Protein AF-A0A5N8YX30-F1 (afdb_monomer_lite)

Secondary structure (DSSP, 8-state):
-HHHHHHHHHHHHHHHHHHH-HHHHHHHHHHHHHSTT-TT--S---HHHHHHHT-S--SS--HHHHHHHHHHHHHHHHHHHHHHHHHHHHHH-

Foldseek 3Di:
DVVVVVVVVVLVVVLVCLQPPVLVVLLVVLCAQCPPPHPNNDPDRDPQSCVSVVNDPDPDHDPVVVVSSVVSNVVSCCSPVVVVVVVVVVVPD

Structure (mmCIF, N/CA/C/O backbone):
data_AF-A0A5N8YX30-F1
#
_entry.id   AF-A0A5N8YX30-F1
#
loop_
_atom_site.group_PDB
_atom_site.id
_atom_site.type_symbol
_atom_site.label_atom_id
_atom_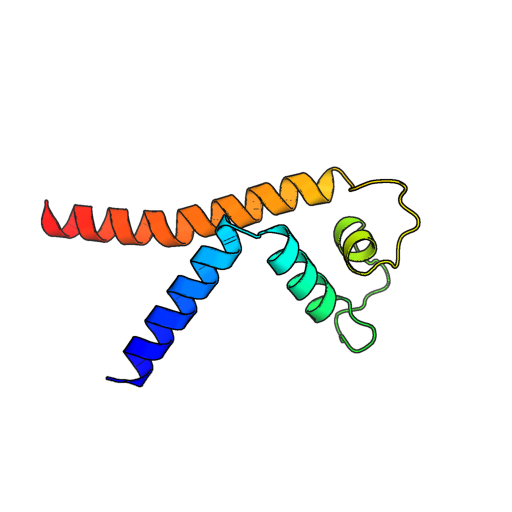site.label_alt_id
_atom_site.label_comp_id
_atom_site.label_asym_id
_atom_site.label_entity_id
_atom_site.label_seq_id
_atom_site.pdbx_PDB_ins_code
_atom_site.Cartn_x
_atom_site.Cartn_y
_atom_site.Cartn_z
_atom_site.occupancy
_atom_site.B_iso_or_equiv
_atom_site.auth_seq_id
_atom_site.auth_comp_id
_atom_site.auth_asym_id
_atom_site.auth_atom_id
_atom_site.pdbx_PDB_model_num
ATOM 1 N N . MET A 1 1 ? 4.061 -7.492 26.204 1.00 75.25 1 MET A N 1
ATOM 2 C CA . MET A 1 1 ? 3.261 -6.251 26.099 1.00 75.25 1 MET A CA 1
ATOM 3 C C . MET A 1 1 ? 3.862 -5.225 25.136 1.00 75.25 1 MET A C 1
ATOM 5 O O . MET A 1 1 ? 3.185 -4.886 24.178 1.00 75.25 1 MET A O 1
ATOM 9 N N . LEU A 1 2 ? 5.131 -4.809 25.278 1.00 87.75 2 LEU A N 1
ATOM 10 C CA . LEU A 1 2 ? 5.773 -3.829 24.371 1.00 87.75 2 LEU A CA 1
ATOM 11 C C . LEU A 1 2 ? 5.736 -4.222 22.877 1.00 87.75 2 LEU A C 1
ATOM 13 O O . LEU A 1 2 ? 5.448 -3.396 22.022 1.00 87.75 2 LEU A O 1
ATOM 17 N N . ARG A 1 3 ? 5.961 -5.506 22.563 1.00 89.19 3 ARG A N 1
ATOM 18 C CA . ARG A 1 3 ? 5.908 -6.033 21.185 1.00 89.19 3 ARG A CA 1
ATOM 19 C C . ARG A 1 3 ? 4.541 -5.832 20.519 1.00 89.19 3 ARG A C 1
ATOM 21 O O . ARG A 1 3 ? 4.487 -5.537 19.334 1.00 89.19 3 ARG A O 1
ATOM 28 N N . LEU A 1 4 ? 3.457 -5.957 21.291 1.00 86.38 4 LEU A N 1
ATOM 29 C CA . LEU A 1 4 ? 2.091 -5.766 20.802 1.00 86.38 4 LEU A CA 1
ATOM 30 C C . LEU A 1 4 ? 1.815 -4.281 20.527 1.00 86.38 4 LEU A C 1
ATOM 32 O O . LEU A 1 4 ? 1.262 -3.942 19.491 1.00 86.38 4 LEU A O 1
ATOM 36 N N . ALA A 1 5 ? 2.275 -3.393 21.415 1.00 85.06 5 ALA A N 1
ATOM 37 C CA . ALA A 1 5 ? 2.165 -1.949 21.213 1.00 85.06 5 ALA A CA 1
ATOM 38 C C . ALA A 1 5 ? 2.938 -1.485 19.966 1.00 85.06 5 ALA A C 1
ATOM 40 O O . ALA A 1 5 ? 2.399 -0.737 19.156 1.00 85.06 5 ALA A O 1
ATOM 41 N N . ILE A 1 6 ? 4.165 -1.984 19.766 1.00 90.31 6 ILE A N 1
ATOM 42 C CA . ILE A 1 6 ? 4.970 -1.698 18.567 1.00 90.31 6 ILE A CA 1
ATOM 43 C C . ILE A 1 6 ? 4.248 -2.178 17.303 1.00 90.31 6 ILE A C 1
ATOM 45 O O . ILE A 1 6 ? 4.191 -1.445 16.319 1.00 90.31 6 ILE A O 1
ATOM 49 N N . LEU A 1 7 ? 3.660 -3.378 17.339 1.00 86.81 7 LEU A N 1
ATOM 50 C CA . LEU A 1 7 ? 2.882 -3.908 16.222 1.00 86.81 7 LEU A CA 1
ATOM 51 C C . LEU A 1 7 ? 1.675 -3.011 15.903 1.00 86.81 7 LEU A C 1
ATOM 53 O O . LEU A 1 7 ? 1.480 -2.655 14.745 1.00 86.81 7 LEU A O 1
ATOM 57 N N . CYS A 1 8 ? 0.910 -2.580 16.911 1.00 86.69 8 CYS A N 1
ATOM 58 C CA . CYS A 1 8 ? -0.225 -1.675 16.707 1.00 86.69 8 CYS A CA 1
ATOM 59 C C . CYS A 1 8 ? 0.203 -0.335 16.096 1.00 86.69 8 CYS A C 1
ATOM 61 O O . CYS A 1 8 ? -0.463 0.164 15.186 1.00 86.69 8 CYS A O 1
ATOM 63 N N . VAL A 1 9 ? 1.323 0.233 16.553 1.00 88.69 9 VAL A N 1
ATOM 64 C CA . VAL A 1 9 ? 1.877 1.472 15.986 1.00 88.69 9 VAL A CA 1
ATOM 65 C C . VAL A 1 9 ? 2.287 1.257 14.531 1.00 88.69 9 VAL A C 1
ATOM 67 O O . VAL A 1 9 ? 1.908 2.054 13.678 1.00 88.69 9 VAL A O 1
ATOM 70 N N . LEU A 1 10 ? 2.988 0.164 14.221 1.00 88.25 10 LEU A N 1
ATOM 71 C CA . LEU A 1 10 ? 3.384 -0.169 12.849 1.00 88.25 10 LEU A CA 1
ATOM 72 C C . LEU A 1 10 ? 2.176 -0.326 11.921 1.00 88.25 10 LEU A C 1
ATOM 74 O O . LEU A 1 10 ? 2.178 0.235 10.829 1.00 88.25 10 LEU A O 1
ATOM 78 N N . VAL A 1 11 ? 1.134 -1.036 12.359 1.00 87.12 11 VAL A N 1
ATOM 79 C CA . VAL A 1 11 ? -0.099 -1.212 11.577 1.00 87.12 11 VAL A CA 1
ATOM 80 C C . VAL A 1 11 ? -0.808 0.126 11.373 1.00 87.12 11 VAL A C 1
ATOM 82 O O . VAL A 1 11 ? -1.214 0.439 10.259 1.00 87.12 11 VAL A O 1
ATOM 85 N N . SER A 1 12 ? -0.895 0.958 12.412 1.00 87.12 12 SER A N 1
ATOM 86 C CA . SER A 1 12 ? -1.519 2.285 12.319 1.00 87.12 12 SER A CA 1
ATOM 87 C C . SER A 1 12 ? -0.778 3.190 11.336 1.00 87.12 12 SER A C 1
ATOM 89 O O . SER A 1 12 ? -1.396 3.850 10.499 1.00 87.12 12 SER A O 1
ATOM 91 N N . VAL A 1 13 ? 0.555 3.180 11.396 1.00 88.50 13 VAL A N 1
ATOM 92 C CA . VAL A 1 13 ? 1.416 3.905 10.458 1.00 88.50 13 VAL A CA 1
ATOM 93 C C . VAL A 1 13 ? 1.218 3.375 9.039 1.00 88.50 13 VAL A C 1
ATOM 95 O O . VAL A 1 13 ? 1.040 4.169 8.118 1.00 88.50 13 VAL A O 1
ATOM 98 N N . LEU A 1 14 ? 1.178 2.055 8.850 1.00 86.94 14 LEU A N 1
ATOM 99 C CA . LEU A 1 14 ? 0.937 1.445 7.543 1.00 86.94 14 LEU A CA 1
ATOM 100 C C . LEU A 1 14 ? -0.411 1.887 6.954 1.00 86.94 14 LEU A C 1
ATOM 102 O O . LEU A 1 14 ? -0.450 2.352 5.815 1.00 86.94 14 LEU A O 1
ATOM 106 N N . CYS A 1 15 ? -1.494 1.823 7.732 1.00 87.38 15 CYS A N 1
ATOM 107 C CA . CYS A 1 15 ? -2.818 2.294 7.316 1.00 87.38 15 CYS A CA 1
ATOM 108 C C . CYS A 1 15 ? -2.805 3.778 6.932 1.00 87.38 15 CYS A C 1
ATOM 110 O O . CYS A 1 15 ? -3.356 4.163 5.900 1.00 87.38 15 CYS A O 1
ATOM 112 N N . PHE A 1 16 ? -2.132 4.612 7.728 1.00 88.62 16 PHE A N 1
ATOM 113 C CA . PHE A 1 16 ? -1.979 6.033 7.430 1.00 88.62 16 PHE A CA 1
ATOM 114 C C . PHE A 1 16 ? -1.268 6.259 6.087 1.00 88.62 16 PHE A C 1
ATOM 116 O O . PHE A 1 16 ? -1.740 7.040 5.258 1.00 88.62 16 PHE A O 1
ATOM 123 N N . TYR A 1 17 ? -0.174 5.538 5.827 1.00 85.81 17 TYR A N 1
ATOM 124 C CA . TYR A 1 17 ? 0.550 5.632 4.558 1.00 85.81 17 TYR A CA 1
ATOM 125 C C . TYR A 1 17 ? -0.290 5.172 3.360 1.00 85.81 17 TYR A C 1
ATOM 127 O O . TYR A 1 17 ? -0.250 5.834 2.318 1.00 85.81 17 TYR A O 1
ATOM 135 N N . LEU A 1 18 ? -1.082 4.103 3.509 1.00 86.69 18 LEU A N 1
ATOM 136 C CA . LEU A 1 18 ? -1.989 3.608 2.464 1.00 86.69 18 LEU A CA 1
ATOM 137 C C . LEU A 1 18 ? -3.034 4.660 2.058 1.00 86.69 18 LEU A C 1
ATOM 139 O O . LEU A 1 18 ? -3.298 4.836 0.870 1.00 86.69 18 LEU A O 1
ATOM 143 N N . ILE A 1 19 ? -3.583 5.405 3.021 1.00 86.69 19 ILE A N 1
ATOM 144 C CA . ILE A 1 19 ? -4.646 6.394 2.772 1.00 86.69 19 ILE A CA 1
ATOM 145 C C . ILE A 1 19 ? -4.082 7.722 2.242 1.00 86.69 19 ILE A C 1
ATOM 147 O O . ILE A 1 19 ? -4.615 8.309 1.288 1.00 86.69 19 ILE A O 1
ATOM 151 N N . VAL A 1 20 ? -3.015 8.222 2.874 1.00 88.06 20 VAL A N 1
ATOM 152 C CA . VAL A 1 20 ? -2.499 9.580 2.634 1.00 88.06 20 VAL A CA 1
ATOM 153 C C . VAL A 1 20 ? -1.533 9.618 1.456 1.00 88.06 20 VAL A C 1
ATOM 155 O O . VAL A 1 20 ? -1.520 10.598 0.709 1.00 88.06 20 VAL A O 1
ATOM 158 N N . ARG A 1 21 ? -0.723 8.571 1.259 1.00 88.62 21 ARG A N 1
ATOM 159 C CA . ARG A 1 21 ? 0.314 8.541 0.215 1.00 88.62 21 ARG A CA 1
ATOM 160 C C . ARG A 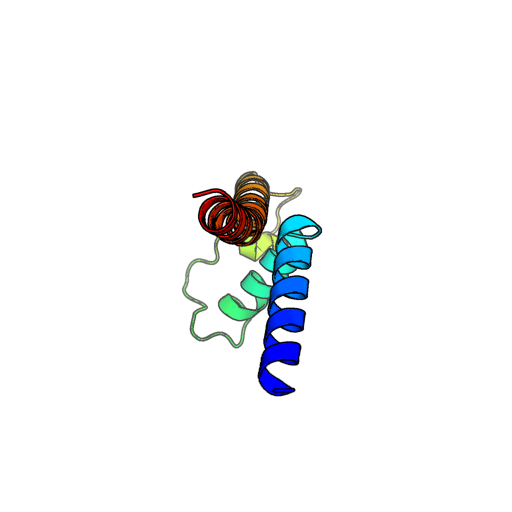1 21 ? 0.335 7.214 -0.558 1.00 88.62 21 ARG A C 1
ATOM 162 O O . ARG A 1 21 ? 1.397 6.592 -0.653 1.00 88.62 21 ARG A O 1
ATOM 169 N N . PRO A 1 22 ? -0.773 6.825 -1.221 1.00 86.81 22 PRO A N 1
ATOM 170 C CA . PRO A 1 22 ? -0.849 5.570 -1.977 1.00 86.81 22 PRO A CA 1
ATOM 171 C C . PRO A 1 22 ? 0.229 5.482 -3.068 1.00 86.81 22 PRO A C 1
ATOM 173 O O . PRO A 1 22 ? 0.825 4.430 -3.279 1.00 86.81 22 PRO A O 1
ATOM 176 N N . ARG A 1 23 ? 0.584 6.612 -3.698 1.00 86.50 23 ARG A N 1
ATOM 177 C CA . ARG A 1 23 ? 1.671 6.677 -4.689 1.00 86.50 23 ARG A CA 1
ATOM 178 C C . ARG A 1 23 ? 3.032 6.254 -4.126 1.00 86.50 23 ARG A C 1
ATOM 180 O O . ARG A 1 23 ? 3.809 5.626 -4.837 1.00 86.50 23 ARG A O 1
ATOM 187 N N . GLN A 1 24 ? 3.345 6.604 -2.877 1.00 86.44 24 GLN A N 1
ATOM 188 C CA . GLN A 1 24 ? 4.616 6.214 -2.257 1.00 86.44 24 GLN A CA 1
ATOM 189 C C . GLN A 1 24 ? 4.629 4.726 -1.920 1.00 86.44 24 GLN A C 1
ATOM 191 O O . GLN A 1 24 ? 5.631 4.068 -2.181 1.00 86.44 24 GLN A O 1
ATOM 196 N N . VAL A 1 25 ? 3.510 4.197 -1.419 1.00 86.88 25 VAL A N 1
ATOM 197 C CA . VAL A 1 25 ? 3.345 2.757 -1.185 1.00 86.88 25 VAL A CA 1
ATOM 198 C C . VAL A 1 25 ? 3.562 1.996 -2.490 1.00 86.88 25 VAL A C 1
ATOM 200 O O . VAL A 1 25 ? 4.406 1.109 -2.541 1.00 86.88 25 VAL A O 1
ATOM 203 N N . LEU A 1 26 ? 2.894 2.406 -3.570 1.00 87.06 26 LEU A N 1
ATOM 204 C CA . LEU A 1 26 ? 3.066 1.795 -4.889 1.00 87.06 26 LEU A CA 1
ATOM 205 C C . LEU A 1 26 ? 4.499 1.903 -5.408 1.00 87.06 26 LEU A C 1
ATOM 207 O O . LEU A 1 26 ? 4.986 0.960 -6.017 1.00 87.06 26 LEU A O 1
ATOM 211 N N . LYS A 1 27 ? 5.199 3.013 -5.148 1.00 86.75 27 LYS A N 1
ATOM 212 C CA . LYS A 1 27 ? 6.608 3.167 -5.533 1.00 86.75 27 LYS A CA 1
ATOM 213 C C . LYS A 1 27 ? 7.514 2.202 -4.770 1.00 86.75 27 LYS A C 1
ATOM 215 O O . LYS A 1 27 ? 8.399 1.610 -5.376 1.00 86.75 27 LYS A O 1
ATOM 220 N N . ILE A 1 28 ? 7.292 2.030 -3.465 1.00 86.31 28 ILE A N 1
ATOM 221 C CA . ILE A 1 28 ? 8.035 1.061 -2.646 1.00 86.31 28 ILE A CA 1
ATOM 222 C C . ILE A 1 28 ? 7.753 -0.353 -3.146 1.00 86.31 28 ILE A C 1
ATOM 224 O O . ILE A 1 28 ? 8.688 -1.110 -3.375 1.00 86.31 28 ILE A O 1
ATOM 228 N N . VAL A 1 29 ? 6.483 -0.689 -3.376 1.00 85.75 29 VAL A N 1
ATOM 229 C CA . VAL A 1 29 ? 6.073 -1.991 -3.917 1.00 85.75 29 VAL A CA 1
ATOM 230 C C . VAL A 1 29 ? 6.717 -2.237 -5.281 1.00 85.75 29 VAL A C 1
ATOM 232 O O . VAL A 1 29 ? 7.286 -3.303 -5.497 1.00 85.75 29 VAL A O 1
ATOM 235 N N . ALA A 1 30 ? 6.698 -1.243 -6.171 1.00 86.06 30 ALA A N 1
ATOM 236 C CA . ALA A 1 30 ? 7.334 -1.330 -7.479 1.00 86.06 30 ALA A CA 1
ATOM 237 C C . ALA A 1 30 ? 8.842 -1.581 -7.346 1.00 86.06 30 ALA A C 1
ATOM 239 O O . ALA A 1 30 ? 9.376 -2.478 -7.986 1.00 86.06 30 ALA A O 1
ATOM 240 N N . LEU A 1 31 ? 9.520 -0.847 -6.463 1.00 84.38 31 LEU A N 1
ATOM 241 C CA . LEU A 1 31 ? 10.954 -0.996 -6.236 1.00 84.38 31 LEU A CA 1
ATOM 242 C C . LEU A 1 31 ? 11.303 -2.357 -5.614 1.00 84.38 31 LEU A C 1
ATOM 244 O O . LEU A 1 31 ? 12.267 -2.991 -6.024 1.00 84.38 31 LEU A O 1
ATOM 248 N N . VAL A 1 32 ? 10.517 -2.851 -4.661 1.00 83.81 32 VAL A N 1
ATOM 249 C CA . VAL A 1 32 ? 10.766 -4.159 -4.036 1.00 83.81 32 VAL A CA 1
ATOM 250 C C . VAL A 1 32 ? 10.525 -5.298 -5.027 1.00 83.81 32 VAL A C 1
ATOM 252 O O . VAL A 1 32 ? 11.344 -6.209 -5.108 1.00 83.81 32 VAL A O 1
ATOM 255 N N . LEU A 1 33 ? 9.436 -5.244 -5.798 1.00 82.44 33 LEU A N 1
ATOM 256 C CA . LEU A 1 33 ? 9.043 -6.329 -6.701 1.00 82.44 33 LEU A CA 1
ATOM 257 C C . LEU A 1 33 ? 9.777 -6.307 -8.042 1.00 82.44 33 LEU A C 1
ATOM 259 O O . LEU A 1 33 ? 10.025 -7.371 -8.601 1.00 82.44 33 LEU A O 1
ATOM 263 N N . TYR A 1 34 ?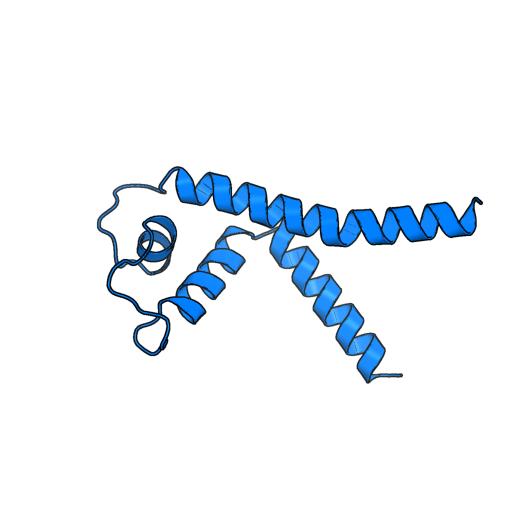 10.142 -5.134 -8.554 1.00 79.44 34 TYR A N 1
ATOM 264 C CA . TYR A 1 34 ? 10.679 -4.978 -9.909 1.00 79.44 34 TYR A CA 1
ATOM 265 C C . TYR A 1 34 ? 12.037 -4.268 -9.956 1.00 79.44 34 TYR A C 1
ATOM 267 O O . TYR A 1 34 ? 12.498 -3.920 -11.041 1.00 79.44 34 TYR A O 1
ATOM 275 N N . SER A 1 35 ? 12.716 -4.060 -8.818 1.00 74.62 35 SER A N 1
ATOM 276 C CA . SER A 1 35 ? 14.120 -3.620 -8.859 1.00 74.62 35 SER A CA 1
ATOM 277 C C . SER A 1 35 ? 14.996 -4.625 -9.599 1.00 74.62 35 SER A C 1
ATOM 279 O O . SER A 1 35 ? 14.693 -5.814 -9.696 1.00 74.62 35 SER A O 1
ATOM 281 N N . SER A 1 36 ? 16.147 -4.144 -10.062 1.00 66.38 36 SER A N 1
ATOM 282 C CA . SER A 1 36 ? 17.167 -4.942 -10.742 1.00 66.38 36 SER A CA 1
ATOM 283 C C . SER A 1 36 ? 17.660 -6.160 -9.954 1.00 66.38 36 SER A C 1
ATOM 285 O O . SER A 1 36 ? 18.192 -7.083 -10.560 1.00 66.38 36 SER A O 1
ATOM 287 N N . VAL A 1 37 ? 17.471 -6.169 -8.631 1.00 69.31 37 VAL A N 1
ATOM 288 C CA . VAL A 1 37 ? 17.894 -7.240 -7.714 1.00 69.31 37 VAL A CA 1
ATOM 289 C C . VAL A 1 37 ? 16.734 -8.193 -7.374 1.00 69.31 37 VAL A C 1
ATOM 291 O O . VAL A 1 37 ? 16.942 -9.223 -6.737 1.00 69.31 37 VAL A O 1
ATOM 294 N N . SER A 1 38 ? 15.503 -7.878 -7.787 1.00 67.56 38 SER A N 1
ATOM 295 C CA . SER A 1 38 ? 14.331 -8.689 -7.466 1.00 67.56 38 SER A CA 1
ATOM 296 C C . SER A 1 38 ? 14.279 -9.976 -8.304 1.00 67.56 38 SER A C 1
ATOM 298 O O . SER A 1 38 ? 14.309 -9.900 -9.534 1.00 67.56 38 SER A O 1
ATOM 300 N N . PRO A 1 39 ? 14.075 -11.154 -7.680 1.00 67.00 39 PRO A N 1
ATOM 301 C CA . PRO A 1 39 ? 13.837 -12.402 -8.406 1.00 67.00 39 PRO A CA 1
ATOM 302 C C . PRO A 1 39 ? 12.485 -12.423 -9.140 1.00 67.00 39 PRO A C 1
ATOM 304 O O . PRO A 1 39 ? 12.235 -13.319 -9.938 1.00 67.00 39 PRO A O 1
ATOM 307 N N . TRP A 1 40 ? 11.617 -11.438 -8.884 1.00 66.94 40 TRP A N 1
ATOM 308 C CA . TRP A 1 40 ? 10.320 -11.262 -9.546 1.00 66.94 40 TRP A CA 1
ATOM 309 C C . TRP A 1 40 ? 10.402 -10.368 -10.786 1.00 66.94 40 TRP A C 1
ATOM 311 O O . TRP A 1 40 ? 9.377 -10.088 -11.413 1.00 66.94 40 TRP A O 1
ATOM 321 N N . ARG A 1 41 ? 11.609 -9.929 -11.168 1.00 66.00 41 ARG A N 1
ATOM 322 C CA . ARG A 1 41 ? 11.845 -9.239 -12.434 1.00 66.00 41 ARG A CA 1
ATOM 323 C C . ARG A 1 41 ? 11.716 -10.240 -13.589 1.00 66.00 41 ARG A C 1
ATOM 325 O O . ARG A 1 41 ? 12.700 -10.790 -14.070 1.00 66.00 41 ARG A O 1
ATOM 332 N N . GLY A 1 42 ? 10.474 -10.516 -13.979 1.00 64.38 42 GLY A N 1
ATOM 333 C CA . GLY A 1 42 ? 10.149 -11.226 -15.215 1.00 64.38 42 GLY A CA 1
ATOM 334 C C . GLY A 1 42 ? 10.328 -10.338 -16.453 1.00 64.38 42 GLY A C 1
ATOM 335 O O . GLY A 1 42 ? 10.685 -9.167 -16.343 1.00 64.38 42 GLY A O 1
ATOM 336 N N . GLU A 1 43 ? 10.034 -10.885 -17.635 1.00 62.94 43 GLU A N 1
ATOM 337 C CA . GLU A 1 43 ? 10.199 -10.192 -18.928 1.00 62.94 43 GLU A CA 1
ATOM 338 C C . GLU A 1 43 ? 9.257 -8.990 -19.128 1.00 62.94 43 GLU A C 1
ATOM 340 O O . GLU A 1 43 ? 9.529 -8.131 -19.963 1.00 62.94 43 GLU A O 1
ATOM 345 N N . SER A 1 44 ? 8.165 -8.886 -18.363 1.00 71.62 44 SER A N 1
ATOM 346 C CA . SER A 1 44 ? 7.159 -7.832 -18.536 1.00 71.62 44 SER A CA 1
ATOM 347 C C . SER A 1 44 ? 6.937 -7.031 -17.253 1.00 71.62 44 SER A C 1
ATOM 349 O O . SER A 1 44 ? 6.160 -7.428 -16.379 1.00 71.62 44 SER A O 1
ATOM 351 N N . ILE A 1 45 ? 7.586 -5.872 -17.149 1.00 79.38 45 ILE A N 1
ATOM 352 C CA . ILE A 1 45 ? 7.313 -4.903 -16.083 1.00 79.38 45 ILE A CA 1
ATOM 353 C C . ILE A 1 45 ? 5.991 -4.193 -16.411 1.00 79.38 45 ILE A C 1
ATOM 355 O O . ILE A 1 45 ? 5.841 -3.654 -17.511 1.00 79.38 45 ILE A O 1
ATOM 359 N N . PRO A 1 46 ? 5.008 -4.164 -15.494 1.00 83.19 46 PRO A N 1
ATOM 360 C CA . PRO A 1 46 ? 3.748 -3.492 -15.767 1.00 83.19 46 PRO A CA 1
ATOM 361 C C . PRO A 1 46 ? 3.953 -1.975 -15.886 1.00 83.19 46 PRO A C 1
ATOM 363 O O . PRO A 1 46 ? 4.760 -1.382 -15.169 1.00 83.19 46 PRO A O 1
ATOM 366 N N . THR A 1 47 ? 3.177 -1.325 -16.758 1.00 84.88 47 THR A N 1
ATOM 367 C CA . THR A 1 47 ? 3.350 0.096 -17.131 1.00 84.88 47 THR A CA 1
ATOM 368 C C . THR A 1 47 ? 3.364 1.057 -15.942 1.00 84.88 47 THR A C 1
ATOM 370 O O . THR A 1 47 ? 4.144 2.004 -15.917 1.00 84.88 47 THR A O 1
ATOM 373 N N . TRP A 1 48 ? 2.545 0.802 -14.919 1.00 86.31 48 TRP A N 1
ATOM 374 C CA . TRP A 1 48 ? 2.519 1.611 -13.698 1.00 86.31 48 TRP A CA 1
ATOM 375 C C . TRP A 1 48 ? 3.809 1.476 -12.873 1.00 86.31 48 TRP A C 1
ATOM 377 O O . TRP A 1 48 ? 4.254 2.459 -12.283 1.00 86.31 48 TRP A O 1
ATOM 387 N N . ALA A 1 49 ? 4.420 0.287 -12.834 1.00 84.12 49 ALA A N 1
ATOM 388 C CA . ALA A 1 49 ? 5.660 0.044 -12.102 1.00 84.12 49 ALA A CA 1
ATOM 389 C C . ALA A 1 49 ? 6.850 0.641 -12.859 1.00 84.12 49 ALA A C 1
ATOM 391 O O . ALA A 1 49 ? 7.642 1.361 -12.254 1.00 84.12 49 ALA A O 1
ATOM 392 N N . GLY A 1 50 ? 6.904 0.443 -14.182 1.00 84.62 50 GLY A N 1
ATOM 393 C CA . GLY A 1 50 ? 7.903 1.071 -15.053 1.00 84.62 50 GLY A CA 1
ATOM 394 C C . GLY A 1 50 ? 7.888 2.598 -14.935 1.00 84.62 50 GLY A C 1
ATOM 395 O O . GLY A 1 50 ? 8.937 3.210 -14.740 1.00 84.62 50 GLY A O 1
ATOM 396 N N . TYR A 1 51 ? 6.697 3.208 -14.904 1.00 85.19 51 TYR A N 1
ATOM 397 C CA . TYR A 1 51 ? 6.540 4.652 -14.694 1.00 85.19 51 TYR A CA 1
ATOM 398 C C . TYR A 1 51 ? 7.062 5.131 -13.333 1.00 85.19 51 TYR A C 1
ATOM 400 O O . TYR A 1 51 ? 7.677 6.190 -13.230 1.00 85.19 51 TYR A O 1
ATOM 408 N N . LEU A 1 52 ? 6.826 4.370 -12.261 1.00 85.25 52 LEU A N 1
ATOM 409 C CA . LEU A 1 52 ? 7.248 4.754 -10.908 1.00 85.25 52 LEU A CA 1
ATOM 410 C C . LEU A 1 52 ? 8.748 4.560 -10.652 1.00 85.25 52 LEU A C 1
ATOM 412 O O . LEU A 1 52 ? 9.305 5.257 -9.794 1.00 85.25 52 LEU A O 1
ATOM 416 N N . ILE A 1 53 ? 9.372 3.617 -11.360 1.00 84.00 53 ILE A N 1
ATOM 417 C CA . ILE A 1 53 ? 10.806 3.305 -11.272 1.00 84.00 53 ILE A CA 1
ATOM 418 C C . ILE A 1 53 ? 11.617 4.139 -12.284 1.00 84.00 53 ILE A C 1
ATOM 420 O O . ILE A 1 53 ? 12.821 4.296 -12.111 1.00 84.00 53 ILE A O 1
ATOM 424 N N . GLY A 1 54 ? 10.956 4.763 -13.266 1.00 78.81 54 GLY A N 1
ATOM 425 C CA . GLY A 1 54 ? 11.594 5.606 -14.282 1.00 78.81 54 GLY A CA 1
ATOM 426 C C . GLY A 1 54 ? 12.163 4.817 -15.463 1.00 78.81 54 GLY A C 1
ATOM 427 O O . GLY A 1 54 ? 13.076 5.292 -16.124 1.00 78.81 54 GLY A O 1
ATOM 428 N N . GLU A 1 55 ? 11.646 3.611 -15.704 1.00 74.25 55 GLU A N 1
ATOM 429 C CA . GLU A 1 55 ? 12.085 2.697 -16.771 1.00 74.25 55 GLU A CA 1
ATOM 430 C C . GLU A 1 55 ? 11.188 2.793 -18.024 1.00 74.25 55 GLU A C 1
ATOM 432 O O . GLU A 1 55 ? 11.452 2.147 -19.030 1.00 74.25 55 GLU A O 1
ATOM 437 N N . SER A 1 56 ? 10.118 3.600 -17.977 1.00 76.00 56 SER A N 1
ATOM 438 C CA . SER A 1 56 ? 9.213 3.843 -19.110 1.00 76.00 56 SER A CA 1
ATOM 439 C C . SER A 1 56 ? 9.260 5.297 -19.589 1.00 76.00 56 SER A C 1
ATOM 441 O O . SER A 1 56 ? 9.066 6.200 -18.772 1.00 76.00 56 SER A O 1
ATOM 443 N N . ASP A 1 57 ? 9.351 5.511 -20.902 1.00 70.06 57 ASP A N 1
ATOM 444 C CA . ASP A 1 57 ? 9.331 6.830 -21.567 1.00 70.06 57 ASP A CA 1
ATOM 445 C C . ASP A 1 57 ? 7.915 7.428 -21.701 1.00 70.06 57 ASP A C 1
ATOM 447 O O . ASP A 1 57 ? 7.509 7.927 -22.749 1.00 70.06 57 ASP A O 1
ATOM 451 N N . LEU A 1 58 ? 7.104 7.339 -20.646 1.00 75.62 58 LEU A N 1
ATOM 452 C CA . LEU A 1 58 ? 5.752 7.895 -20.660 1.00 75.62 58 LEU A CA 1
ATOM 453 C C . LEU A 1 58 ? 5.786 9.395 -20.340 1.00 75.62 58 LEU A C 1
ATOM 455 O O . LEU A 1 58 ? 6.285 9.803 -19.293 1.00 75.62 58 LEU A O 1
ATOM 459 N N . GLU A 1 59 ? 5.152 10.205 -21.190 1.00 73.62 59 GLU A N 1
ATOM 460 C CA . GLU A 1 59 ? 5.016 11.661 -21.006 1.00 73.62 59 GLU A CA 1
ATOM 461 C C . GLU A 1 59 ? 4.139 12.051 -19.795 1.00 73.62 59 GLU A C 1
ATOM 463 O O . GLU A 1 59 ? 4.169 13.192 -19.336 1.00 73.62 59 GLU A O 1
ATOM 468 N N . GLY A 1 60 ? 3.373 11.110 -19.227 1.00 79.12 60 GLY A N 1
ATOM 469 C CA . GLY A 1 60 ? 2.472 11.354 -18.098 1.00 79.12 60 GLY A CA 1
ATOM 470 C C . GLY A 1 60 ? 2.089 10.088 -17.321 1.00 79.12 60 GLY A C 1
ATOM 471 O O . GLY A 1 60 ? 2.428 8.976 -17.731 1.00 79.12 60 GLY A O 1
ATOM 472 N N . PRO A 1 61 ? 1.396 10.229 -16.171 1.00 81.56 61 PRO A N 1
ATOM 473 C CA . PRO A 1 61 ? 0.998 9.088 -15.355 1.00 81.56 61 PRO A CA 1
ATOM 474 C C . PRO A 1 61 ? -0.016 8.207 -16.105 1.00 81.56 61 PRO A C 1
ATOM 476 O O . PRO A 1 61 ? -1.032 8.721 -16.580 1.00 81.56 61 PRO A O 1
ATOM 479 N N . PRO A 1 62 ? 0.206 6.882 -16.194 1.00 86.12 62 PRO A N 1
ATOM 480 C CA . PRO A 1 62 ? -0.728 5.994 -16.872 1.00 86.12 62 PRO A CA 1
ATOM 481 C C . PRO A 1 62 ? -2.035 5.873 -16.078 1.00 86.12 62 PRO A C 1
ATOM 483 O O . PRO A 1 62 ? -2.035 5.887 -14.847 1.00 86.12 62 PRO A O 1
ATOM 486 N N . SER A 1 63 ? -3.162 5.682 -16.765 1.00 85.50 63 SER A N 1
ATOM 487 C CA . SER A 1 63 ? -4.481 5.524 -16.124 1.00 85.50 63 SER A CA 1
ATOM 488 C C . SER A 1 63 ? -4.551 4.330 -15.159 1.00 85.50 63 SER A C 1
ATOM 490 O O . SER A 1 63 ? -5.280 4.372 -14.166 1.00 85.50 63 SER A O 1
ATOM 492 N N . SER A 1 64 ? -3.746 3.290 -15.407 1.00 85.38 64 SER A N 1
ATOM 493 C CA . SER A 1 64 ? -3.562 2.145 -14.509 1.00 85.38 64 SER A CA 1
ATOM 494 C C . SER A 1 64 ? -2.991 2.550 -13.148 1.00 85.38 64 SER A C 1
ATOM 496 O O . SER A 1 64 ? -3.384 1.976 -12.137 1.00 85.38 64 SER A O 1
ATOM 498 N N . LEU A 1 65 ? -2.123 3.567 -13.094 1.00 87.00 65 LEU A N 1
ATOM 499 C CA . LEU A 1 65 ? -1.558 4.070 -11.843 1.00 87.00 65 LEU A CA 1
ATOM 500 C C . LEU A 1 65 ? -2.623 4.760 -10.987 1.00 87.00 65 LEU A C 1
ATOM 502 O O . LEU A 1 65 ? -2.634 4.566 -9.775 1.00 87.00 65 LEU A O 1
ATOM 506 N N . THR A 1 66 ? -3.502 5.557 -11.597 1.00 87.25 66 THR A N 1
ATOM 507 C CA . THR A 1 66 ? -4.579 6.246 -10.872 1.00 87.25 66 THR A CA 1
ATOM 508 C C . THR A 1 66 ? -5.542 5.238 -10.253 1.00 87.25 66 THR A C 1
ATOM 510 O O . THR A 1 66 ? -5.805 5.313 -9.058 1.00 87.25 66 THR A O 1
ATOM 513 N N . ARG A 1 67 ? -5.963 4.223 -11.023 1.00 88.44 67 ARG A N 1
ATOM 514 C CA . ARG A 1 67 ? -6.812 3.137 -10.504 1.00 88.44 67 ARG A CA 1
ATOM 515 C C . ARG A 1 67 ? -6.149 2.389 -9.348 1.00 88.44 67 ARG A C 1
ATOM 517 O O . ARG A 1 67 ? -6.769 2.224 -8.307 1.00 88.44 67 ARG A O 1
ATOM 524 N N . LEU A 1 68 ? -4.867 2.028 -9.479 1.00 89.12 68 LEU A N 1
ATOM 525 C CA . LEU A 1 68 ? -4.140 1.382 -8.381 1.00 89.12 68 LEU A CA 1
ATOM 526 C C . LEU A 1 68 ? -4.047 2.271 -7.133 1.00 89.12 68 LEU A C 1
ATOM 528 O O . LEU A 1 68 ? -4.055 1.755 -6.020 1.00 89.12 68 LEU A O 1
ATOM 532 N N . GLN A 1 69 ? -3.921 3.593 -7.282 1.00 90.94 69 GLN A N 1
ATOM 533 C CA . GLN A 1 69 ? -3.900 4.494 -6.126 1.00 90.94 69 GLN A CA 1
ATOM 534 C C . GLN A 1 69 ? -5.240 4.505 -5.392 1.00 90.94 69 GLN A C 1
ATOM 536 O O . GLN A 1 69 ? -5.243 4.493 -4.158 1.00 90.94 69 GLN A O 1
ATOM 541 N N . ASP A 1 70 ? -6.347 4.496 -6.134 1.00 90.44 70 ASP A N 1
ATOM 542 C CA . ASP A 1 70 ? -7.692 4.425 -5.567 1.00 90.44 70 ASP A CA 1
ATOM 543 C C . ASP A 1 70 ? -7.930 3.078 -4.873 1.00 90.44 70 ASP A C 1
ATOM 545 O O . ASP A 1 70 ? -8.387 3.060 -3.729 1.00 90.44 70 ASP A O 1
ATOM 549 N N . ASP A 1 71 ? -7.510 1.968 -5.488 1.00 91.12 71 ASP A N 1
ATOM 550 C CA . ASP A 1 71 ? -7.607 0.626 -4.900 1.00 91.12 71 ASP A CA 1
ATOM 551 C C . ASP A 1 71 ? -6.785 0.508 -3.605 1.00 91.12 71 ASP A C 1
ATOM 553 O O . ASP A 1 71 ? -7.263 -0.001 -2.589 1.00 91.12 71 ASP A O 1
ATOM 557 N N . VAL A 1 72 ? -5.553 1.031 -3.595 1.00 90.25 72 VAL A N 1
ATOM 558 C CA . VAL A 1 72 ? -4.685 1.049 -2.401 1.00 90.25 72 VAL A CA 1
ATOM 559 C C . VAL A 1 72 ? -5.287 1.903 -1.288 1.00 90.25 72 VAL A C 1
ATOM 561 O O . VAL A 1 72 ? -5.257 1.516 -0.115 1.00 90.25 72 VAL A O 1
ATOM 564 N N . ARG A 1 73 ? -5.860 3.055 -1.637 1.00 90.88 73 ARG A N 1
ATOM 565 C CA . ARG A 1 73 ? -6.542 3.913 -0.668 1.00 90.88 73 ARG A CA 1
ATOM 566 C C . ARG A 1 73 ? -7.793 3.225 -0.113 1.00 90.88 73 ARG A C 1
ATOM 568 O O . ARG A 1 73 ? -8.016 3.275 1.097 1.00 90.88 73 ARG A O 1
ATOM 575 N N . MET A 1 74 ? -8.571 2.555 -0.962 1.00 90.62 74 MET A N 1
ATOM 576 C CA . MET A 1 74 ? -9.741 1.778 -0.553 1.00 90.62 74 MET A CA 1
ATOM 577 C C . MET A 1 74 ? -9.348 0.643 0.395 1.00 90.62 74 MET A C 1
ATOM 579 O O . MET A 1 74 ? -9.976 0.491 1.440 1.00 90.62 74 MET A O 1
ATOM 583 N N . LEU A 1 75 ? -8.267 -0.086 0.102 1.00 88.94 75 LEU A N 1
ATOM 584 C CA . LEU A 1 75 ? -7.706 -1.090 1.011 1.00 88.94 75 LEU A CA 1
ATOM 585 C C . LEU A 1 75 ? -7.365 -0.489 2.376 1.00 88.94 75 LEU A C 1
ATOM 587 O O . LEU A 1 75 ? -7.727 -1.070 3.396 1.00 88.94 75 LEU A O 1
ATOM 591 N N . GLY A 1 76 ? -6.730 0.686 2.406 1.00 87.88 76 GLY A N 1
ATOM 592 C CA . GLY A 1 76 ? -6.450 1.408 3.648 1.00 87.88 76 GLY A CA 1
ATOM 593 C C . GLY A 1 76 ? -7.716 1.726 4.453 1.00 87.88 76 GLY A C 1
ATOM 594 O O . GLY A 1 76 ? -7.749 1.493 5.662 1.00 87.88 76 GLY A O 1
ATOM 595 N N . TYR A 1 77 ? -8.781 2.195 3.794 1.00 88.25 77 TYR A N 1
ATOM 596 C CA . TYR A 1 77 ? -10.066 2.443 4.455 1.00 88.25 77 TYR A CA 1
ATOM 597 C C . TYR A 1 77 ? -10.728 1.168 4.963 1.00 88.25 77 TYR A C 1
ATOM 599 O O . TYR A 1 77 ? -11.243 1.166 6.077 1.00 88.25 77 TYR A O 1
ATOM 607 N N . VAL A 1 78 ? -10.697 0.081 4.192 1.00 90.06 78 VAL A N 1
ATOM 608 C CA . VAL A 1 78 ? -11.259 -1.212 4.604 1.00 90.06 78 VAL A CA 1
ATOM 609 C C . VAL A 1 78 ? -10.508 -1.758 5.819 1.00 90.06 78 VAL A C 1
ATOM 611 O O . VAL A 1 78 ? -11.145 -2.195 6.779 1.00 90.06 78 VAL A O 1
ATOM 614 N N . LEU A 1 79 ? -9.174 -1.664 5.826 1.00 88.69 79 LEU A N 1
ATOM 615 C CA . LEU A 1 79 ? -8.339 -2.156 6.926 1.00 88.69 79 LEU A CA 1
ATOM 616 C C . LEU A 1 79 ? -8.628 -1.454 8.258 1.00 88.69 79 LEU A C 1
ATOM 618 O O . LEU A 1 79 ? -8.439 -2.053 9.310 1.00 88.69 79 LEU A O 1
ATOM 622 N N . VAL A 1 80 ? -9.062 -0.193 8.221 1.00 87.94 80 VAL A N 1
ATOM 623 C CA . VAL A 1 80 ? -9.407 0.593 9.417 1.00 87.94 80 VAL A CA 1
ATOM 624 C C . VAL A 1 80 ? -10.897 0.488 9.742 1.00 87.94 80 VAL A C 1
ATOM 626 O O . VAL A 1 80 ? -11.277 0.317 10.900 1.00 87.94 80 VAL A O 1
ATOM 629 N N . GLY A 1 81 ? -11.747 0.5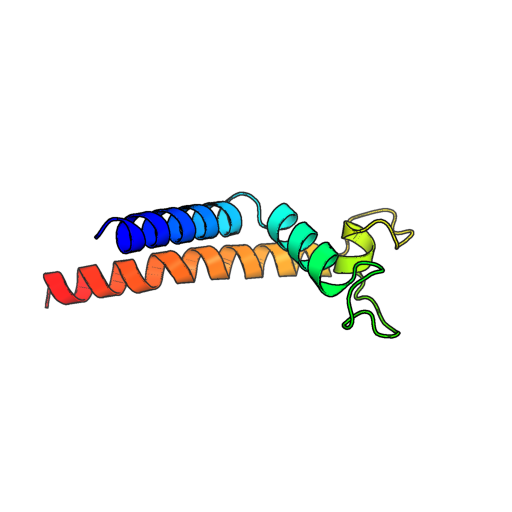76 8.721 1.00 84.88 81 GLY A N 1
ATOM 630 C CA . GLY A 1 81 ? -13.196 0.625 8.858 1.00 84.88 81 GLY A CA 1
ATOM 631 C C . GLY A 1 81 ? -13.799 -0.693 9.328 1.00 84.88 81 GLY A C 1
ATOM 632 O O . GLY A 1 81 ? -14.670 -0.673 10.192 1.00 84.88 81 GLY A O 1
ATOM 633 N N . VAL A 1 82 ? -13.321 -1.834 8.820 1.00 88.56 82 VAL A N 1
ATOM 634 C CA . VAL A 1 82 ? -13.858 -3.153 9.202 1.00 88.56 82 VAL A CA 1
ATOM 635 C C . VAL A 1 82 ? -13.609 -3.465 10.683 1.00 88.56 82 VAL A C 1
ATOM 637 O O . VAL A 1 82 ? -14.575 -3.788 11.375 1.00 88.56 82 VAL A O 1
ATOM 640 N N . PRO A 1 83 ? -12.383 -3.324 11.229 1.00 85.19 83 PRO A N 1
ATOM 641 C CA . PRO A 1 83 ? -12.157 -3.525 12.658 1.00 85.19 83 PRO A CA 1
ATOM 642 C C . PRO A 1 83 ? -12.956 -2.554 13.524 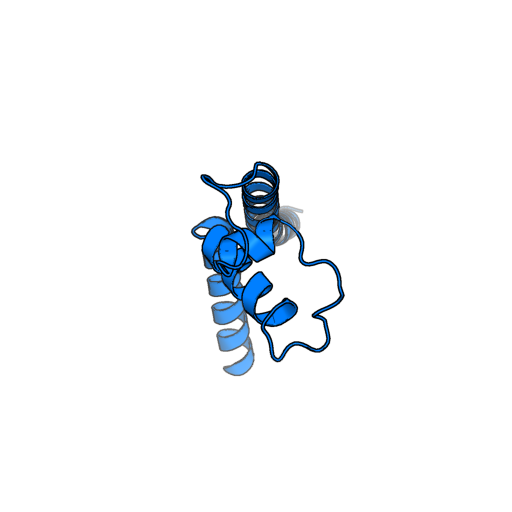1.00 85.19 83 PRO A C 1
ATOM 644 O O . PRO A 1 83 ? -13.508 -2.964 14.540 1.00 85.19 83 PRO A O 1
ATOM 647 N N . LEU A 1 84 ? -13.055 -1.283 13.118 1.00 87.12 84 LEU A N 1
ATOM 648 C CA . LEU A 1 84 ? -13.820 -0.284 13.861 1.00 87.12 84 LEU A CA 1
ATOM 649 C C . LEU A 1 84 ? -15.310 -0.647 13.909 1.00 87.12 84 LEU A C 1
ATOM 651 O O . LEU A 1 84 ? -15.912 -0.622 14.980 1.00 87.12 84 LEU A O 1
ATOM 655 N N . ALA A 1 85 ? -15.888 -1.037 12.771 1.00 88.00 85 ALA A N 1
ATOM 656 C CA . ALA A 1 85 ? -17.275 -1.482 12.686 1.00 88.00 85 ALA A CA 1
ATOM 657 C C . ALA A 1 85 ? -17.527 -2.725 13.551 1.00 88.00 85 ALA A C 1
ATOM 659 O O . ALA A 1 85 ? -18.553 -2.803 14.221 1.00 88.00 85 ALA A O 1
ATOM 660 N N . LEU A 1 86 ? -16.578 -3.664 13.587 1.00 89.75 86 LEU A N 1
ATOM 661 C CA . LEU A 1 86 ? -16.672 -4.866 14.413 1.00 89.75 86 LEU A CA 1
ATOM 662 C C . LEU A 1 86 ? -16.620 -4.533 15.912 1.00 89.75 86 LEU A C 1
ATOM 664 O O . LEU A 1 86 ? -17.414 -5.070 16.677 1.00 89.75 86 LEU A O 1
ATOM 668 N N . VAL A 1 87 ? -15.749 -3.609 16.333 1.00 89.50 87 VAL A N 1
ATOM 669 C CA . VAL A 1 87 ? -15.695 -3.129 17.727 1.00 89.50 87 VAL A CA 1
ATOM 670 C C . VAL A 1 87 ? -17.009 -2.463 18.130 1.00 89.50 87 VAL A C 1
ATOM 672 O O . VAL A 1 87 ? -17.536 -2.756 19.199 1.00 89.50 87 VAL A O 1
ATOM 675 N N . VAL A 1 88 ? -17.559 -1.601 17.271 1.00 91.12 88 VAL A N 1
ATOM 676 C CA . VAL A 1 88 ? -18.865 -0.969 17.507 1.00 91.12 88 VAL A CA 1
ATOM 677 C C . VAL A 1 88 ? -19.952 -2.039 17.617 1.00 91.12 88 VAL A C 1
ATOM 679 O O . VAL A 1 88 ? -20.696 -2.043 18.590 1.00 91.12 88 VAL A O 1
ATOM 682 N N . ALA A 1 89 ? -20.005 -2.993 16.686 1.00 92.44 89 ALA A N 1
ATOM 683 C CA . ALA A 1 89 ? -20.986 -4.072 16.733 1.00 92.44 89 ALA A CA 1
ATOM 684 C C . ALA A 1 89 ? -20.919 -4.864 18.049 1.00 92.44 89 ALA A C 1
ATOM 686 O O . ALA A 1 89 ? -21.957 -5.121 18.634 1.00 92.44 89 ALA A O 1
ATOM 687 N N . VAL A 1 90 ? -19.724 -5.190 18.551 1.00 91.31 90 VAL A N 1
ATOM 688 C CA . VAL A 1 90 ? -19.551 -5.938 19.813 1.00 91.31 90 VAL A CA 1
ATOM 689 C C . VAL A 1 90 ? -19.935 -5.123 21.055 1.00 91.31 90 VAL A C 1
ATOM 691 O O . VAL A 1 90 ? -20.363 -5.698 22.046 1.00 91.31 90 VAL A O 1
ATOM 694 N N . ILE A 1 91 ? -19.760 -3.799 21.047 1.00 90.81 91 ILE A N 1
ATOM 695 C CA . ILE A 1 91 ? -20.116 -2.951 22.200 1.00 90.81 91 ILE A CA 1
ATOM 696 C C . ILE A 1 91 ? -21.634 -2.747 22.300 1.00 90.81 91 ILE A C 1
ATOM 698 O O . ILE A 1 91 ? -22.163 -2.606 23.402 1.00 90.81 91 ILE A O 1
ATOM 702 N N . PHE A 1 92 ? -22.318 -2.675 21.158 1.00 88.62 92 PHE A N 1
ATOM 703 C CA . PHE A 1 92 ? -23.736 -2.312 21.078 1.00 88.62 92 PHE A CA 1
ATOM 704 C C . PHE A 1 92 ? -24.693 -3.504 20.902 1.00 88.62 92 PHE A C 1
ATOM 706 O O . PHE A 1 92 ? -25.904 -3.281 20.877 1.00 88.62 92 PHE A O 1
ATOM 713 N N . LEU A 1 93 ? -24.180 -4.731 20.770 1.00 76.00 93 LEU A N 1
ATOM 714 C CA . LEU A 1 93 ? -24.949 -5.970 20.590 1.00 76.00 93 LEU A CA 1
ATOM 715 C C . LEU A 1 93 ? -24.736 -6.910 21.778 1.00 76.00 93 LEU A C 1
ATOM 717 O O . LEU A 1 93 ? -25.747 -7.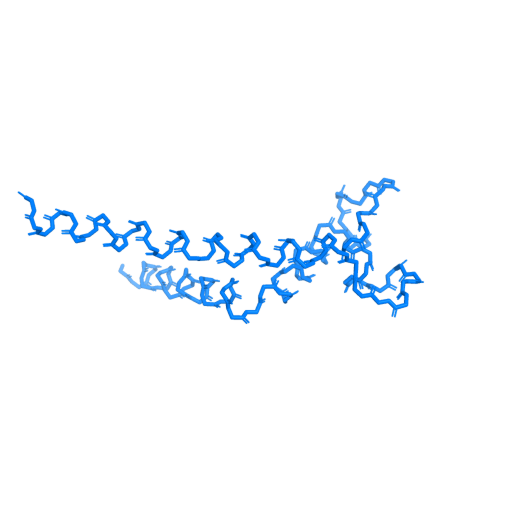480 22.241 1.00 76.00 93 LEU A O 1
#

Radius of gyration: 17.09 Å; chains: 1; bounding box: 43×24×48 Å

pLDDT: mean 83.93, std 7.13, range [62.94, 92.44]

Sequence (93 aa):
MLRLAILCVLVSVLCFYLIVRPRQVLKIVALVLYSSVSPWRGESIPTWAGYLIGESDLEGPPSSLTRLQDDVRMLGYVLVGVPLALVVAVIFL